Protein AF-A0A8B6XNK2-F1 (afdb_monomer_lite)

Radius of gyration: 16.63 Å; chains: 1; bounding box: 38×30×45 Å

Sequence (111 aa):
MVISGICVFFFWFVTTPTETLIMACLFSGVSVAGWNALDALALEQYPTNLRSTSFGLQSGVGRVAAVLGNVVFGEMVDLHCSIPLLTVAVMLFIGGLSAIKLQKTEKTALK

Secondary structure (DSSP, 8-state):
-HHHHHHHHGGGG--SHHHHHHHHHHHHHHHHHHHHHHHHHHHHHS-HHHHHHHHHHHHHHHHHHHHHHHHHHHHHHTT-THHHHHHHHHHHHHHHHHHHHHHHHHTT---

Structure (mmCIF, N/CA/C/O backbone):
data_AF-A0A8B6XNK2-F1
#
_entry.id   AF-A0A8B6XNK2-F1
#
loop_
_atom_site.group_PDB
_atom_site.id
_atom_site.type_symbol
_atom_site.label_atom_id
_atom_site.label_alt_id
_atom_site.label_comp_id
_atom_site.label_asym_id
_atom_site.label_entity_id
_atom_site.label_seq_id
_atom_site.pdbx_PDB_ins_code
_atom_site.Cartn_x
_atom_site.Cartn_y
_atom_site.Cartn_z
_atom_site.occupancy
_atom_site.B_iso_or_equiv
_atom_site.auth_seq_id
_atom_site.auth_comp_id
_atom_site.auth_asym_id
_atom_site.auth_atom_id
_atom_site.pdbx_PDB_model_num
ATOM 1 N N . MET A 1 1 ? 1.328 7.621 1.473 1.00 70.62 1 MET A N 1
ATOM 2 C CA . MET A 1 1 ? 0.394 6.999 0.510 1.00 70.62 1 MET A CA 1
ATOM 3 C C . MET A 1 1 ? 0.172 7.858 -0.732 1.00 70.62 1 MET A C 1
ATOM 5 O O . MET A 1 1 ? 0.490 7.398 -1.817 1.00 70.62 1 MET A O 1
ATOM 9 N N . VAL A 1 2 ? -0.275 9.118 -0.625 1.00 69.94 2 VAL A N 1
ATOM 10 C CA . VAL A 1 2 ? -0.406 9.981 -1.825 1.00 69.94 2 VAL A CA 1
ATOM 11 C C . VAL A 1 2 ? 0.952 10.422 -2.386 1.00 69.94 2 VAL A C 1
ATOM 13 O O . VAL A 1 2 ? 1.173 10.320 -3.586 1.00 69.94 2 VAL A O 1
ATOM 16 N N . ILE A 1 3 ? 1.892 10.814 -1.517 1.00 71.31 3 ILE A N 1
ATOM 17 C CA . ILE A 1 3 ? 3.265 11.188 -1.914 1.00 71.31 3 ILE A CA 1
ATOM 18 C C . ILE A 1 3 ? 3.963 10.026 -2.636 1.00 71.31 3 ILE A C 1
ATOM 20 O O . ILE A 1 3 ? 4.564 10.218 -3.686 1.00 71.31 3 ILE A O 1
ATOM 24 N N . SER A 1 4 ? 3.805 8.804 -2.121 1.00 69.12 4 SER A N 1
ATOM 25 C CA . SER A 1 4 ? 4.355 7.598 -2.739 1.00 69.12 4 SER A CA 1
ATOM 26 C C . SER A 1 4 ? 3.708 7.279 -4.093 1.00 69.12 4 SER A C 1
ATOM 28 O O . SER A 1 4 ? 4.415 6.836 -4.986 1.00 69.12 4 SER A O 1
ATOM 30 N N . GLY A 1 5 ? 2.413 7.561 -4.294 1.00 66.56 5 GLY A N 1
ATOM 31 C CA . GLY A 1 5 ? 1.761 7.433 -5.606 1.00 66.56 5 GLY A CA 1
ATOM 32 C C . GLY A 1 5 ? 2.252 8.459 -6.639 1.00 66.56 5 GLY A C 1
ATOM 33 O O . GLY A 1 5 ? 2.448 8.115 -7.800 1.00 66.56 5 GLY A O 1
ATOM 34 N N . ILE A 1 6 ? 2.525 9.699 -6.217 1.00 68.75 6 ILE A N 1
ATOM 35 C CA . ILE A 1 6 ? 3.057 10.761 -7.093 1.00 68.75 6 ILE A CA 1
ATOM 36 C C . ILE A 1 6 ? 4.498 10.453 -7.528 1.00 68.75 6 ILE A C 1
ATOM 38 O O . ILE A 1 6 ? 4.838 10.651 -8.693 1.00 68.75 6 ILE A O 1
ATOM 42 N N . CYS A 1 7 ? 5.331 9.900 -6.640 1.00 63.78 7 CYS A N 1
ATOM 43 C CA . CYS A 1 7 ? 6.695 9.483 -6.985 1.00 63.78 7 CYS A CA 1
ATOM 44 C C . CYS A 1 7 ? 6.745 8.427 -8.105 1.00 63.78 7 CYS A C 1
ATOM 46 O O . CYS A 1 7 ? 7.717 8.388 -8.853 1.00 63.78 7 CYS A O 1
ATOM 48 N N . VAL A 1 8 ? 5.704 7.602 -8.272 1.00 63.94 8 VAL A N 1
ATOM 49 C CA . VAL A 1 8 ? 5.684 6.551 -9.306 1.00 63.94 8 VAL A CA 1
ATOM 50 C C . VAL A 1 8 ? 5.152 7.049 -10.659 1.00 63.94 8 VAL A C 1
ATOM 52 O O . VAL A 1 8 ? 5.423 6.438 -11.686 1.00 63.94 8 VAL A O 1
ATOM 55 N N . PHE A 1 9 ? 4.524 8.226 -10.735 1.00 63.81 9 PHE A N 1
ATOM 56 C CA . PHE A 1 9 ? 4.319 8.880 -12.038 1.00 63.81 9 PHE A CA 1
ATOM 57 C C . PHE A 1 9 ? 5.651 9.279 -12.695 1.00 63.81 9 PHE A C 1
ATOM 59 O O . PHE A 1 9 ? 5.762 9.270 -13.918 1.00 63.81 9 PHE A O 1
ATOM 66 N N . PHE A 1 10 ? 6.686 9.551 -11.892 1.00 62.53 10 PHE A N 1
ATOM 67 C CA . PHE A 1 10 ? 8.045 9.812 -12.381 1.00 62.53 10 PHE A CA 1
ATOM 68 C C . PHE A 1 10 ? 8.780 8.550 -12.865 1.00 62.53 10 PHE A C 1
ATOM 70 O O . PHE A 1 10 ? 9.703 8.656 -13.668 1.00 62.53 10 PHE A O 1
ATOM 77 N N . PHE A 1 11 ? 8.343 7.357 -12.449 1.00 64.25 11 PHE A N 1
ATOM 78 C CA . PHE A 1 11 ? 8.891 6.079 -12.925 1.00 64.25 11 PHE A CA 1
ATOM 79 C C . PHE A 1 11 ? 8.656 5.856 -14.423 1.00 64.25 11 PHE A C 1
ATOM 81 O O . PHE A 1 11 ? 9.446 5.173 -15.062 1.00 64.25 11 PHE A O 1
ATOM 88 N N . TRP A 1 12 ? 7.605 6.457 -14.994 1.00 59.59 12 TRP A N 1
ATOM 89 C CA . TRP A 1 12 ? 7.312 6.384 -16.430 1.00 59.59 12 TRP A CA 1
ATOM 90 C C . TRP A 1 12 ? 8.431 6.984 -17.295 1.00 59.59 12 TRP A C 1
ATOM 92 O O . TRP A 1 12 ? 8.626 6.572 -18.434 1.00 59.59 12 TRP A O 1
ATOM 102 N N . PHE A 1 13 ? 9.179 7.954 -16.762 1.00 61.41 13 PHE A N 1
ATOM 103 C CA . PHE A 1 13 ? 10.288 8.597 -17.472 1.00 61.41 13 PHE A CA 1
ATOM 104 C C . PHE A 1 13 ? 11.624 7.856 -17.308 1.00 61.41 13 PHE A C 1
ATOM 106 O O . PHE A 1 13 ? 12.596 8.167 -17.993 1.00 61.41 13 PHE A O 1
ATOM 113 N N . VAL A 1 14 ? 11.678 6.872 -16.408 1.00 59.28 14 VAL A N 1
ATOM 114 C CA . VAL A 1 14 ? 12.877 6.094 -16.106 1.00 59.28 14 VAL A CA 1
ATOM 115 C C . VAL A 1 14 ? 12.930 4.876 -17.025 1.00 59.28 14 VAL A C 1
ATOM 117 O O . VAL A 1 14 ? 12.126 3.956 -16.922 1.00 59.28 14 VAL A O 1
ATOM 120 N N . THR A 1 15 ? 13.900 4.879 -17.938 1.00 63.22 15 THR A N 1
ATOM 121 C CA . THR A 1 15 ? 14.119 3.782 -18.901 1.00 63.22 15 THR A CA 1
ATOM 122 C C . THR A 1 15 ? 15.207 2.809 -18.419 1.00 63.22 15 THR A C 1
ATOM 124 O O . THR A 1 15 ? 15.358 1.712 -18.954 1.00 63.22 15 THR A O 1
ATOM 127 N N . THR A 1 16 ? 15.959 3.186 -17.379 1.00 76.50 16 THR A N 1
ATOM 128 C CA . THR A 1 16 ? 17.164 2.482 -16.925 1.00 76.50 16 THR A CA 1
ATOM 129 C C . THR A 1 16 ? 16.880 1.608 -15.692 1.00 76.50 16 THR A C 1
ATOM 131 O O . THR A 1 16 ? 16.320 2.102 -14.711 1.00 76.50 16 THR A O 1
ATOM 134 N N . PRO A 1 17 ? 17.311 0.329 -15.661 1.00 71.19 17 PRO A N 1
ATOM 135 C CA . PRO A 1 17 ? 16.986 -0.600 -14.569 1.00 71.19 17 PRO A CA 1
ATOM 136 C C . PRO A 1 17 ? 17.538 -0.170 -13.201 1.00 71.19 17 PRO A C 1
ATOM 138 O O . PRO A 1 17 ? 16.912 -0.411 -12.172 1.00 71.19 17 PRO A O 1
ATOM 141 N N . THR A 1 18 ? 18.690 0.499 -13.162 1.00 78.81 18 THR A N 1
ATOM 142 C CA . THR A 1 18 ? 19.280 1.038 -11.926 1.00 78.81 18 THR A CA 1
ATOM 143 C C . THR A 1 18 ? 18.445 2.162 -11.323 1.00 78.81 18 THR A C 1
ATOM 145 O O . THR A 1 18 ? 18.265 2.213 -10.108 1.00 78.81 18 THR A O 1
ATOM 148 N N . GLU A 1 19 ? 17.887 3.038 -12.152 1.00 75.62 19 GLU A N 1
ATOM 149 C CA . GLU A 1 19 ? 17.021 4.128 -11.701 1.00 75.62 19 GLU A CA 1
ATOM 150 C C . GLU A 1 19 ? 15.668 3.597 -11.200 1.00 75.62 19 GLU A C 1
ATOM 152 O O . GLU A 1 19 ? 15.177 4.047 -10.164 1.00 75.62 19 GLU A O 1
ATOM 157 N N . THR A 1 20 ? 15.112 2.574 -11.863 1.00 75.38 20 THR A N 1
ATOM 158 C CA . THR A 1 20 ? 13.924 1.830 -11.408 1.00 75.38 20 THR A CA 1
ATOM 159 C C . THR A 1 20 ? 14.147 1.260 -10.005 1.00 75.38 20 THR A C 1
ATOM 161 O O . THR A 1 20 ? 13.293 1.403 -9.133 1.00 75.38 20 THR A O 1
ATOM 164 N N . LEU A 1 21 ? 15.311 0.659 -9.740 1.00 79.06 21 LEU A N 1
ATOM 165 C CA . LEU A 1 21 ? 15.630 0.099 -8.423 1.00 79.06 21 LEU A CA 1
ATOM 166 C C . LEU A 1 21 ? 15.745 1.176 -7.335 1.00 79.06 21 LEU A C 1
ATOM 168 O O . LEU A 1 21 ? 15.189 1.012 -6.249 1.00 79.06 21 LEU A O 1
ATOM 172 N N . ILE A 1 22 ? 16.421 2.292 -7.620 1.00 82.69 22 ILE A N 1
ATOM 173 C CA . ILE A 1 22 ? 16.574 3.399 -6.661 1.00 82.69 22 ILE A CA 1
ATOM 174 C C . ILE A 1 22 ? 15.204 3.973 -6.286 1.00 82.69 22 ILE A C 1
ATOM 176 O O . ILE A 1 22 ? 14.897 4.147 -5.104 1.00 82.69 22 ILE A O 1
ATOM 180 N N . MET A 1 23 ? 14.354 4.221 -7.281 1.00 76.25 23 MET A N 1
ATOM 181 C CA . MET A 1 23 ? 13.017 4.756 -7.051 1.00 76.25 23 MET A CA 1
ATOM 182 C C . MET A 1 23 ? 12.113 3.747 -6.327 1.00 76.25 23 MET A C 1
ATOM 184 O O . MET A 1 23 ? 11.324 4.151 -5.473 1.00 76.25 23 MET A O 1
ATOM 188 N N . ALA A 1 24 ? 12.260 2.440 -6.583 1.00 78.75 24 ALA A N 1
ATOM 189 C CA . ALA A 1 24 ? 11.541 1.390 -5.856 1.00 78.75 24 ALA A CA 1
ATOM 190 C C . ALA A 1 24 ? 11.927 1.361 -4.369 1.00 78.75 24 ALA A C 1
ATOM 192 O O . ALA A 1 24 ? 11.056 1.248 -3.504 1.00 78.75 24 ALA A O 1
ATOM 193 N N . CYS A 1 25 ? 13.215 1.526 -4.055 1.00 84.00 25 CYS A N 1
ATOM 194 C CA . CYS A 1 25 ? 13.702 1.615 -2.678 1.00 84.00 25 CYS A CA 1
ATOM 195 C C . CYS A 1 25 ? 13.125 2.831 -1.943 1.00 84.00 25 CYS A C 1
ATOM 197 O O . CYS A 1 25 ? 12.619 2.692 -0.827 1.00 84.00 25 CYS A O 1
ATOM 199 N N . LEU A 1 26 ? 13.143 4.010 -2.573 1.00 83.12 26 LEU A N 1
ATOM 200 C CA . LEU A 1 26 ? 12.544 5.225 -2.007 1.00 83.12 26 LEU A CA 1
ATOM 201 C C . LEU A 1 26 ? 11.039 5.050 -1.773 1.00 83.12 26 LEU A C 1
ATOM 203 O O . LEU A 1 26 ? 10.525 5.361 -0.698 1.00 83.12 26 LEU A O 1
ATOM 207 N N . PHE A 1 27 ? 10.341 4.498 -2.762 1.00 80.81 27 PHE A N 1
ATOM 208 C CA . PHE A 1 27 ? 8.919 4.199 -2.687 1.00 80.81 27 PHE A CA 1
ATOM 209 C C . PHE A 1 27 ? 8.588 3.224 -1.537 1.00 80.81 27 PHE A C 1
ATOM 211 O O . PHE A 1 27 ? 7.639 3.461 -0.781 1.00 80.81 27 PHE A O 1
ATOM 218 N N . SER A 1 28 ? 9.386 2.167 -1.363 1.00 83.38 28 SER A N 1
ATOM 219 C CA . SER A 1 28 ? 9.238 1.204 -0.267 1.00 83.38 28 SER A CA 1
ATOM 220 C C . SER A 1 28 ? 9.424 1.877 1.096 1.00 83.38 28 SER A C 1
ATOM 222 O O . SER A 1 28 ? 8.570 1.734 1.970 1.00 83.38 28 SER A O 1
ATOM 224 N N . GLY A 1 29 ? 10.457 2.714 1.254 1.00 84.62 29 GLY A N 1
ATOM 225 C CA . GLY A 1 29 ? 10.705 3.455 2.496 1.00 84.62 29 GLY A CA 1
ATOM 226 C C . GLY A 1 29 ? 9.539 4.364 2.901 1.00 84.62 29 GLY A C 1
ATOM 227 O O . GLY A 1 29 ? 9.078 4.320 4.043 1.00 84.62 29 GLY A O 1
ATOM 228 N N . VAL A 1 30 ? 8.993 5.137 1.956 1.00 84.25 30 VAL A N 1
ATOM 229 C CA . VAL A 1 30 ? 7.825 6.004 2.208 1.00 84.25 30 VAL A CA 1
ATOM 230 C C . VAL A 1 30 ? 6.572 5.182 2.525 1.00 84.25 30 VAL A C 1
ATOM 232 O O . VAL A 1 30 ? 5.760 5.577 3.367 1.00 84.25 30 VAL A O 1
ATOM 235 N N . SER A 1 31 ? 6.400 4.037 1.867 1.00 83.12 31 SER A N 1
ATOM 236 C CA . SER A 1 31 ? 5.256 3.151 2.095 1.00 83.12 31 SER A CA 1
ATOM 237 C C . SER A 1 31 ? 5.303 2.518 3.484 1.00 83.12 31 SER A C 1
ATOM 239 O O . SER A 1 31 ? 4.303 2.555 4.198 1.00 83.12 31 SER A O 1
ATOM 241 N N . VAL A 1 32 ? 6.469 2.031 3.916 1.00 86.75 32 VAL A N 1
ATOM 242 C CA . VAL A 1 32 ? 6.673 1.492 5.268 1.00 86.75 32 VAL A CA 1
ATOM 243 C C . VAL A 1 32 ? 6.430 2.570 6.322 1.00 86.75 32 VAL A C 1
ATOM 245 O O . VAL A 1 32 ? 5.711 2.322 7.288 1.00 86.75 32 VAL A O 1
ATOM 248 N N . ALA A 1 33 ? 6.952 3.784 6.132 1.00 87.19 33 ALA A N 1
ATOM 249 C CA . ALA A 1 33 ? 6.708 4.891 7.058 1.00 87.19 33 ALA A CA 1
ATOM 250 C C . ALA A 1 33 ? 5.206 5.201 7.202 1.00 87.19 33 ALA A C 1
ATOM 252 O O . ALA A 1 33 ? 4.709 5.384 8.312 1.00 87.19 33 ALA A O 1
ATOM 253 N N . GLY A 1 34 ? 4.462 5.200 6.091 1.00 84.81 34 GLY A N 1
ATOM 254 C CA . GLY A 1 34 ? 3.015 5.394 6.126 1.00 84.81 34 GLY A CA 1
ATOM 255 C C . GLY A 1 34 ? 2.259 4.238 6.786 1.00 84.81 34 GLY A C 1
ATOM 256 O O . GLY A 1 34 ? 1.289 4.492 7.490 1.00 84.81 34 GLY A O 1
ATOM 257 N N . TRP A 1 35 ? 2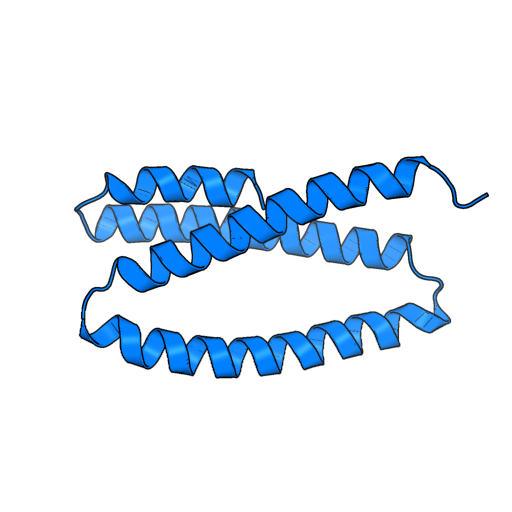.704 2.992 6.604 1.00 84.19 35 TRP A N 1
ATOM 258 C CA . TRP A 1 35 ? 2.097 1.835 7.266 1.00 84.19 35 TRP A CA 1
ATOM 259 C C . TRP A 1 35 ? 2.264 1.898 8.789 1.00 84.19 35 TRP A C 1
ATOM 261 O O . TRP A 1 35 ? 1.292 1.743 9.519 1.00 84.19 35 TRP A O 1
ATOM 271 N N . ASN A 1 36 ? 3.462 2.243 9.270 1.00 88.62 36 ASN A N 1
ATOM 272 C CA . ASN A 1 36 ? 3.715 2.426 10.704 1.00 88.62 36 ASN A CA 1
ATOM 273 C C . 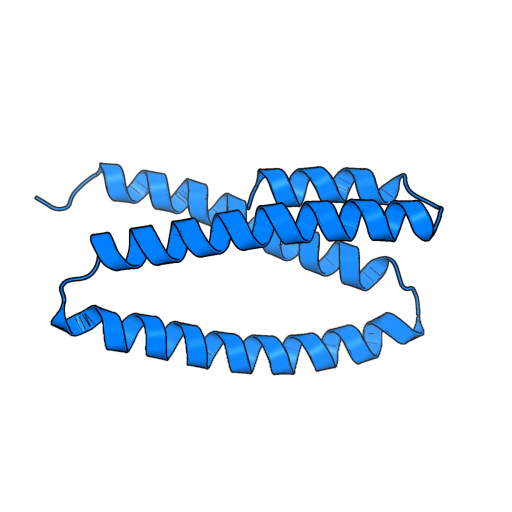ASN A 1 36 ? 2.840 3.534 11.313 1.00 88.62 36 ASN A C 1
ATOM 275 O O . ASN A 1 36 ? 2.333 3.384 12.423 1.00 88.62 36 ASN A O 1
ATOM 279 N N . ALA A 1 37 ? 2.632 4.636 10.584 1.00 86.38 37 ALA A N 1
ATOM 280 C CA . ALA A 1 37 ? 1.745 5.707 11.030 1.00 86.38 37 ALA A CA 1
ATOM 281 C C . ALA A 1 37 ? 0.274 5.254 11.118 1.00 86.38 37 ALA A C 1
ATOM 283 O O . ALA A 1 37 ? -0.427 5.638 12.051 1.00 86.38 37 ALA A O 1
ATOM 284 N N . LEU A 1 38 ? -0.190 4.426 10.173 1.00 83.50 38 LEU A N 1
ATOM 285 C CA . LEU A 1 38 ? -1.543 3.859 10.198 1.00 83.50 38 LEU A CA 1
ATOM 286 C C . LEU A 1 38 ? -1.735 2.882 11.360 1.00 83.50 38 LEU A C 1
ATOM 288 O O . LEU A 1 38 ? -2.773 2.936 12.015 1.00 83.50 38 LEU A O 1
ATOM 292 N N . ASP A 1 39 ? -0.746 2.033 11.643 1.00 85.69 39 ASP A N 1
ATOM 293 C CA . ASP A 1 39 ? -0.804 1.115 12.782 1.00 85.69 39 ASP A CA 1
ATOM 294 C C . ASP A 1 39 ? -0.845 1.888 14.110 1.00 85.69 39 ASP A C 1
ATOM 296 O O . ASP A 1 39 ? -1.661 1.571 14.974 1.00 85.69 39 ASP A O 1
ATOM 300 N N . ALA A 1 40 ? -0.042 2.949 14.261 1.00 85.81 40 ALA A N 1
ATOM 301 C CA . ALA A 1 40 ? -0.089 3.819 15.438 1.00 85.81 40 ALA A CA 1
ATOM 302 C C . ALA A 1 40 ? -1.466 4.488 15.613 1.00 85.81 40 ALA A C 1
ATOM 304 O O . ALA A 1 40 ? -2.036 4.439 16.701 1.00 85.81 40 ALA A O 1
ATOM 305 N N . LEU A 1 41 ? -2.044 5.024 14.533 1.00 82.81 41 LEU A N 1
ATOM 306 C CA . LEU A 1 41 ? -3.369 5.647 14.569 1.00 82.81 41 LEU A CA 1
ATOM 307 C C . LEU A 1 41 ? -4.479 4.631 14.881 1.00 82.81 41 LEU A C 1
ATOM 309 O O . LEU A 1 41 ? -5.366 4.898 15.687 1.00 82.81 41 LEU A O 1
ATOM 313 N N . ALA A 1 42 ? -4.422 3.435 14.289 1.00 80.69 42 ALA A N 1
ATOM 314 C CA . ALA A 1 42 ? -5.372 2.365 14.579 1.00 80.69 42 ALA A CA 1
ATOM 315 C C . ALA A 1 42 ? -5.322 1.976 16.062 1.00 8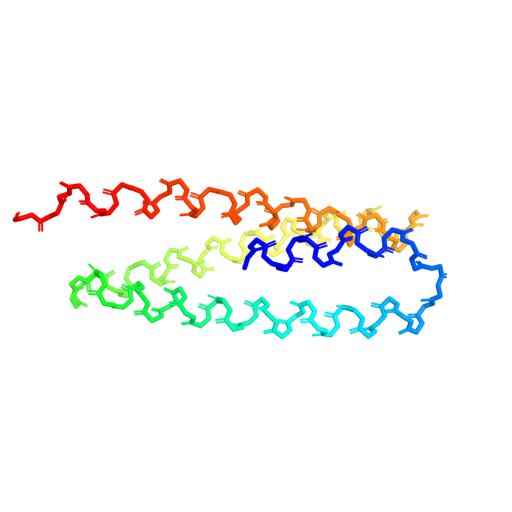0.69 42 ALA A C 1
ATOM 317 O O . ALA A 1 42 ? -6.353 1.761 16.699 1.00 80.69 42 ALA A O 1
ATOM 318 N N . LEU A 1 43 ? -4.124 1.929 16.644 1.00 81.50 43 LEU A N 1
ATOM 319 C CA . LEU A 1 43 ? -3.959 1.696 18.068 1.00 81.50 43 LEU A CA 1
ATOM 320 C C . LEU A 1 43 ? -4.657 2.803 18.885 1.00 81.50 43 LEU A C 1
ATOM 322 O O . LEU A 1 43 ? -5.376 2.481 19.831 1.00 81.50 43 LEU A O 1
ATOM 326 N N . GLU A 1 44 ? -4.485 4.076 18.549 1.00 82.00 44 GLU A N 1
ATOM 327 C CA . GLU A 1 44 ? -5.099 5.197 19.280 1.00 82.00 44 GLU A CA 1
ATOM 328 C C . GLU A 1 44 ? -6.630 5.254 19.149 1.00 82.00 44 GLU A C 1
ATOM 330 O O . GLU A 1 44 ? -7.313 5.625 20.102 1.00 82.00 44 GLU A O 1
ATOM 335 N N . GLN A 1 45 ? -7.178 4.837 18.006 1.00 75.44 45 GLN A N 1
ATOM 336 C CA . GLN A 1 45 ? -8.605 4.963 17.700 1.00 75.44 45 GLN A CA 1
ATOM 337 C C . GLN A 1 45 ? -9.474 3.815 18.228 1.00 75.44 45 GLN A C 1
ATOM 339 O O . GLN A 1 45 ? -10.661 4.009 18.495 1.00 75.44 45 GLN A O 1
ATOM 344 N N . TYR A 1 46 ? -8.916 2.608 18.368 1.00 73.56 46 TYR A N 1
ATOM 345 C CA . TYR A 1 46 ? -9.672 1.441 18.826 1.00 73.56 46 TYR A CA 1
ATOM 346 C C . TYR A 1 46 ? -9.514 1.208 20.340 1.00 73.56 46 TYR A C 1
ATOM 348 O O . TYR A 1 46 ? -8.385 1.150 20.838 1.00 73.56 46 TYR A O 1
ATOM 356 N N . PRO A 1 47 ? -10.614 0.972 21.090 1.00 71.31 47 PRO A N 1
ATOM 357 C CA . PRO A 1 47 ? -10.532 0.579 22.494 1.00 71.31 47 PRO A CA 1
ATOM 358 C C . PRO A 1 47 ? -9.790 -0.759 22.641 1.00 71.31 47 PRO A C 1
ATOM 360 O O . PRO A 1 47 ? -9.844 -1.618 21.758 1.00 71.31 47 PRO A O 1
ATOM 363 N N . THR A 1 48 ? -9.117 -0.964 23.776 1.00 76.06 48 THR A N 1
ATOM 364 C CA . THR A 1 48 ? -8.156 -2.061 24.015 1.00 76.06 48 THR A CA 1
ATOM 365 C C . THR A 1 48 ? -8.698 -3.455 23.682 1.00 76.06 48 THR A C 1
ATOM 367 O O . THR A 1 48 ? -7.957 -4.303 23.192 1.00 76.06 48 THR A O 1
ATOM 370 N N . ASN A 1 49 ? -10.001 -3.675 23.879 1.00 72.19 49 ASN A N 1
ATOM 371 C CA . ASN A 1 49 ? -10.672 -4.950 23.612 1.00 72.19 49 ASN A CA 1
ATOM 372 C C . ASN A 1 49 ? -10.872 -5.260 22.116 1.00 72.19 49 ASN A C 1
ATOM 374 O O . ASN A 1 49 ? -11.088 -6.415 21.764 1.00 72.19 49 ASN A O 1
ATOM 378 N N . LEU A 1 50 ? -10.806 -4.260 21.229 1.00 74.56 50 LEU A N 1
ATOM 379 C CA . LEU A 1 50 ? -11.068 -4.416 19.791 1.00 74.56 50 LEU A CA 1
ATOM 380 C C . LEU A 1 50 ? -9.803 -4.351 18.923 1.00 74.56 50 LEU A C 1
ATOM 382 O O . LEU A 1 50 ? -9.852 -4.774 17.767 1.00 74.56 50 LEU A O 1
ATOM 386 N N . ARG A 1 51 ? -8.661 -3.905 19.472 1.00 79.25 51 ARG A N 1
ATOM 387 C CA . ARG A 1 51 ? -7.373 -3.855 18.751 1.00 79.25 51 ARG A CA 1
ATOM 388 C C . ARG A 1 51 ? -6.992 -5.212 18.153 1.00 79.25 51 ARG A C 1
ATOM 390 O O . ARG A 1 51 ? -6.676 -5.300 16.975 1.00 79.25 51 ARG A O 1
ATOM 397 N N . SER A 1 52 ? -7.042 -6.293 18.930 1.00 81.56 52 SER A N 1
ATOM 398 C CA . SER A 1 52 ? -6.627 -7.619 18.440 1.00 81.56 52 SER A CA 1
ATOM 399 C C . SER A 1 52 ? -7.474 -8.110 17.261 1.00 81.56 52 SER A C 1
ATOM 401 O O . SER A 1 52 ? -6.951 -8.739 16.343 1.00 81.56 52 SER A O 1
ATOM 403 N N . THR A 1 53 ? -8.767 -7.778 17.252 1.00 86.38 53 THR A N 1
ATOM 404 C CA . THR A 1 53 ? -9.687 -8.163 16.175 1.00 86.38 53 THR A CA 1
ATOM 405 C C . THR A 1 53 ? -9.423 -7.354 14.905 1.00 86.38 53 THR A C 1
ATOM 407 O O . THR A 1 53 ? -9.393 -7.936 13.822 1.00 86.38 53 THR A O 1
ATOM 410 N N . SER A 1 54 ? -9.165 -6.044 15.010 1.00 81.81 54 SER A N 1
ATOM 411 C CA . SER A 1 54 ? -8.855 -5.209 13.840 1.00 81.81 54 SER A CA 1
ATOM 412 C C . SER A 1 54 ? -7.531 -5.608 13.182 1.00 81.81 54 SER A C 1
ATOM 414 O O . SER A 1 54 ? -7.503 -5.824 11.970 1.00 81.81 54 SER A O 1
ATOM 416 N N . PHE A 1 55 ? -6.467 -5.826 13.962 1.00 85.19 55 PHE A N 1
ATOM 417 C CA . PHE A 1 55 ? -5.191 -6.336 13.441 1.00 85.19 55 PHE A CA 1
ATOM 418 C C . PHE A 1 55 ? -5.306 -7.764 12.886 1.00 85.19 55 PHE A C 1
ATOM 420 O O . PHE A 1 55 ? -4.670 -8.091 11.883 1.00 85.19 55 PHE A O 1
ATOM 427 N N . GLY A 1 56 ? -6.147 -8.611 13.489 1.00 88.50 56 GLY A N 1
ATOM 428 C CA . GLY A 1 56 ? -6.437 -9.953 12.981 1.00 88.50 56 GLY A CA 1
ATOM 429 C C . GLY A 1 56 ? -7.110 -9.927 11.606 1.00 88.50 56 GLY A C 1
ATOM 430 O O . GLY A 1 56 ? -6.665 -10.618 10.688 1.00 88.50 56 GLY A O 1
ATOM 431 N N . LEU A 1 57 ? -8.129 -9.079 11.432 1.00 89.25 57 LEU A N 1
ATOM 432 C CA . LEU A 1 57 ? -8.792 -8.873 10.141 1.00 89.25 57 LEU A CA 1
ATOM 433 C C . LEU A 1 57 ? -7.845 -8.251 9.105 1.00 89.25 57 LEU A C 1
ATOM 435 O O . LEU A 1 57 ? -7.782 -8.747 7.981 1.00 89.25 57 LEU A O 1
ATOM 439 N N . GLN A 1 58 ? -7.054 -7.240 9.485 1.00 88.44 58 GLN A N 1
ATOM 440 C CA . GLN A 1 58 ? -6.012 -6.644 8.637 1.00 88.44 58 GLN A CA 1
ATOM 441 C C . GLN A 1 58 ? -5.038 -7.717 8.127 1.00 88.44 58 GLN A C 1
ATOM 443 O O . GLN A 1 58 ? -4.744 -7.776 6.934 1.00 88.44 58 GLN A O 1
ATOM 448 N N . SER A 1 59 ? -4.562 -8.597 9.014 1.00 89.94 59 SER A N 1
ATOM 449 C CA . SER A 1 59 ? -3.633 -9.674 8.659 1.00 89.94 59 SER A CA 1
ATOM 450 C C . SER A 1 59 ? -4.279 -10.714 7.740 1.00 89.94 59 SER A C 1
ATOM 452 O O . SER A 1 59 ? -3.665 -11.134 6.758 1.00 89.94 59 SER A O 1
ATOM 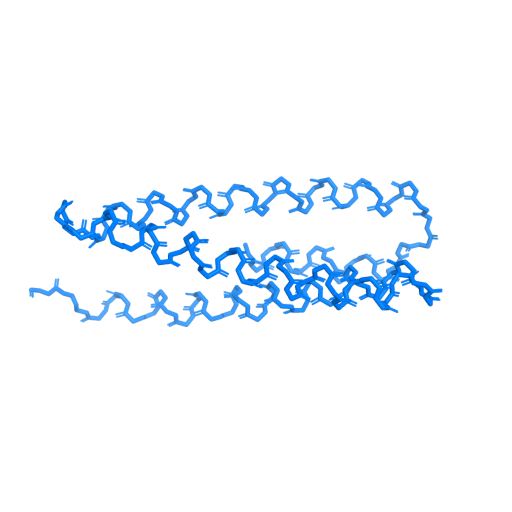454 N N . GLY A 1 60 ? -5.532 -11.097 8.012 1.00 93.00 60 GLY A N 1
ATOM 455 C CA . GLY A 1 60 ? -6.296 -12.015 7.166 1.00 93.00 60 GLY A CA 1
ATOM 456 C C . GLY A 1 60 ? -6.472 -11.476 5.745 1.00 93.00 60 GLY A C 1
ATOM 457 O O . GLY A 1 60 ? -6.125 -12.155 4.777 1.00 93.00 60 GLY A O 1
ATOM 458 N N . VAL A 1 61 ? -6.921 -10.225 5.619 1.00 91.94 61 VAL A N 1
ATOM 459 C CA . VAL A 1 61 ? -7.063 -9.539 4.326 1.00 91.94 61 VAL A CA 1
ATOM 460 C C . VAL A 1 61 ? -5.707 -9.390 3.635 1.00 91.94 61 VAL A C 1
ATOM 462 O O . VAL A 1 61 ? -5.606 -9.655 2.440 1.00 91.94 61 VAL A O 1
ATOM 465 N N . GLY A 1 62 ? -4.650 -9.049 4.377 1.00 89.44 62 GLY A N 1
ATOM 466 C CA . GLY A 1 62 ? -3.292 -8.923 3.845 1.00 89.44 62 GLY A CA 1
ATOM 467 C C . GLY A 1 62 ? -2.777 -10.211 3.201 1.00 89.44 62 GLY A C 1
ATOM 468 O O . GLY A 1 62 ? -2.166 -10.164 2.136 1.00 89.44 62 GLY A O 1
ATOM 469 N N . ARG A 1 63 ? -3.081 -11.378 3.782 1.00 93.50 63 ARG A N 1
ATOM 470 C CA . ARG A 1 63 ? -2.713 -12.679 3.196 1.00 93.50 63 ARG A CA 1
ATOM 471 C C . ARG A 1 63 ? -3.483 -12.976 1.912 1.00 93.50 63 ARG A C 1
ATOM 473 O O . ARG A 1 63 ? -2.877 -13.416 0.941 1.00 93.50 63 ARG A O 1
ATOM 480 N N . VAL A 1 64 ? -4.788 -12.707 1.880 1.00 94.31 64 VAL A N 1
ATOM 481 C CA . VAL A 1 64 ? -5.606 -12.893 0.667 1.00 94.31 64 VAL A CA 1
ATOM 482 C C . VAL A 1 64 ? -5.134 -11.959 -0.450 1.00 94.31 64 VAL A C 1
ATOM 484 O O . VAL A 1 64 ? -4.946 -12.396 -1.585 1.00 94.31 64 VAL A O 1
ATOM 487 N N . ALA A 1 65 ? -4.866 -10.694 -0.117 1.00 88.12 65 ALA A N 1
ATOM 488 C CA . ALA A 1 65 ? -4.313 -9.716 -1.045 1.00 88.12 65 ALA A CA 1
ATOM 489 C C . ALA A 1 65 ? -2.931 -10.137 -1.568 1.00 88.12 65 ALA A C 1
ATOM 491 O O . ALA A 1 65 ? -2.663 -9.975 -2.754 1.00 88.12 65 ALA A O 1
ATOM 492 N N . ALA A 1 66 ? -2.078 -10.730 -0.727 1.00 88.81 66 ALA A N 1
ATOM 493 C CA . ALA A 1 66 ? -0.774 -11.238 -1.146 1.00 88.81 66 ALA A CA 1
ATOM 494 C C . ALA A 1 66 ? -0.887 -12.412 -2.132 1.00 88.81 66 ALA A C 1
ATOM 496 O O . ALA A 1 66 ? -0.138 -12.455 -3.106 1.00 88.81 66 ALA A O 1
ATOM 497 N N . VAL A 1 67 ? -1.820 -13.347 -1.920 1.00 93.44 67 VAL A N 1
ATOM 498 C CA . VAL A 1 67 ? -2.049 -14.462 -2.857 1.00 93.44 67 VAL A CA 1
ATOM 499 C C . VAL A 1 67 ? -2.537 -13.935 -4.205 1.00 93.44 67 VAL A C 1
ATOM 501 O O . VAL A 1 67 ? -1.941 -14.250 -5.232 1.00 93.44 67 VAL A O 1
ATOM 504 N N . LEU A 1 68 ? -3.566 -13.081 -4.204 1.00 89.75 68 LEU A N 1
ATOM 505 C CA . LEU A 1 68 ? -4.091 -12.467 -5.428 1.00 89.75 68 LEU A CA 1
ATOM 506 C C . LEU A 1 68 ? -3.030 -11.628 -6.147 1.00 89.75 68 LEU A 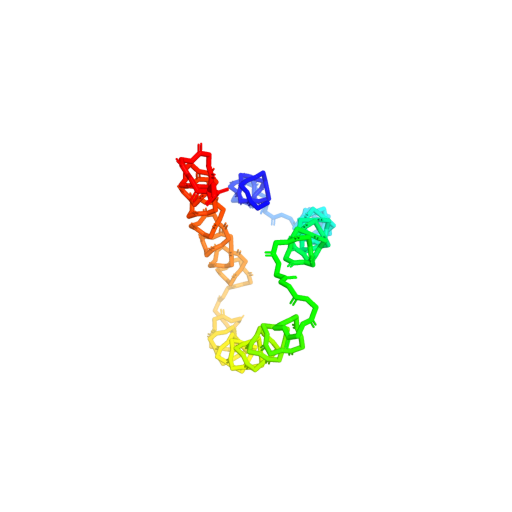C 1
ATOM 508 O O . LEU A 1 68 ? -2.891 -11.728 -7.362 1.00 89.75 68 LEU A O 1
ATOM 512 N N . GLY A 1 69 ? -2.254 -10.844 -5.397 1.00 86.94 69 GLY A N 1
ATOM 513 C CA . GLY A 1 69 ? -1.151 -10.052 -5.926 1.00 86.94 69 GLY A CA 1
ATOM 514 C C . GLY A 1 69 ? -0.112 -10.925 -6.621 1.00 86.94 69 GLY A C 1
ATOM 515 O O . GLY A 1 69 ? 0.208 -10.669 -7.771 1.00 86.94 69 GLY A O 1
ATOM 516 N N . ASN A 1 70 ? 0.363 -11.998 -5.986 1.00 88.12 70 ASN A N 1
ATOM 517 C CA . ASN A 1 70 ? 1.348 -12.885 -6.613 1.00 88.12 70 ASN A CA 1
ATOM 518 C C . ASN A 1 70 ? 0.829 -13.538 -7.900 1.00 88.12 70 ASN A C 1
ATOM 520 O O . ASN A 1 70 ? 1.583 -13.626 -8.861 1.00 88.12 70 ASN A O 1
ATOM 524 N N . VAL A 1 71 ? -0.444 -13.946 -7.949 1.00 88.31 71 VAL A N 1
ATOM 525 C CA . VAL A 1 71 ? -1.043 -14.503 -9.174 1.00 88.31 71 VAL A CA 1
ATOM 526 C C . VAL A 1 71 ? -1.080 -13.451 -10.284 1.00 88.31 71 VAL A C 1
ATOM 528 O O . VAL A 1 71 ? -0.583 -13.695 -11.376 1.00 88.31 71 VAL A O 1
ATOM 531 N N . VAL A 1 72 ? -1.596 -12.252 -10.000 1.00 84.75 72 VAL A N 1
ATOM 532 C CA . VAL A 1 72 ? -1.691 -11.172 -10.998 1.00 84.75 72 VAL A CA 1
ATOM 533 C C . VAL A 1 72 ? -0.307 -10.724 -11.476 1.00 84.75 72 VAL A C 1
ATOM 535 O O . VAL A 1 72 ? -0.101 -10.521 -12.668 1.00 84.75 72 VAL A O 1
ATOM 538 N N . PHE A 1 73 ? 0.660 -10.590 -10.570 1.00 81.44 73 PHE A N 1
ATOM 539 C CA . PHE A 1 73 ? 2.031 -10.236 -10.932 1.00 81.44 73 PHE A CA 1
ATOM 540 C C . PHE A 1 73 ? 2.745 -11.345 -11.699 1.00 81.44 73 PHE A C 1
ATOM 542 O O . PHE A 1 73 ? 3.528 -11.025 -12.588 1.00 81.44 73 PHE A O 1
ATOM 549 N N . GLY A 1 74 ? 2.482 -12.612 -11.375 1.00 82.12 74 GLY A N 1
ATOM 550 C CA . GLY A 1 74 ? 3.041 -13.762 -12.084 1.00 82.12 74 GLY A CA 1
ATOM 551 C C . GLY A 1 74 ? 2.643 -13.781 -13.558 1.00 82.12 74 GLY A C 1
ATOM 552 O O . GLY A 1 74 ? 3.484 -14.032 -14.410 1.00 82.12 74 GLY A O 1
ATOM 553 N N . GLU A 1 75 ? 1.405 -13.405 -13.872 1.00 79.50 75 GLU A N 1
ATOM 554 C CA . GLU A 1 75 ? 0.945 -13.283 -15.262 1.00 79.50 75 GLU A CA 1
ATOM 555 C C . GLU A 1 75 ? 1.507 -12.029 -15.964 1.00 79.50 75 GLU A C 1
ATOM 557 O O . GLU A 1 75 ? 1.726 -12.023 -17.173 1.00 79.50 75 GLU A O 1
ATOM 562 N N . MET A 1 76 ? 1.747 -10.937 -15.225 1.00 69.62 76 MET A N 1
ATOM 563 C CA . MET A 1 76 ? 2.196 -9.661 -15.808 1.00 69.62 76 MET A CA 1
ATOM 564 C C . MET A 1 76 ? 3.720 -9.526 -15.947 1.00 69.62 76 MET A C 1
ATOM 566 O O . MET A 1 76 ? 4.185 -8.743 -16.781 1.00 69.62 76 MET A O 1
ATOM 570 N N . VAL A 1 77 ? 4.508 -10.257 -15.150 1.00 68.06 77 VAL A N 1
ATOM 571 C CA . VAL A 1 77 ? 5.980 -10.187 -15.178 1.00 68.06 77 VAL A CA 1
ATOM 572 C C . VAL A 1 77 ? 6.568 -10.772 -16.464 1.00 68.06 77 VAL A C 1
ATOM 574 O O . VAL A 1 77 ? 7.617 -10.309 -16.907 1.00 68.06 77 VAL A O 1
ATOM 577 N N . ASP A 1 78 ? 5.867 -11.716 -17.096 1.00 63.28 78 ASP A N 1
ATOM 578 C CA . ASP A 1 78 ? 6.303 -12.389 -18.327 1.00 63.28 78 ASP A CA 1
ATOM 579 C C . ASP A 1 78 ? 6.277 -11.458 -19.558 1.00 63.28 78 ASP A C 1
ATOM 581 O O . ASP A 1 78 ? 7.008 -11.662 -20.524 1.00 63.28 78 ASP A O 1
ATOM 585 N N . LEU A 1 79 ? 5.474 -10.385 -19.517 1.00 60.69 79 LEU A N 1
ATOM 586 C CA . LEU A 1 79 ? 5.270 -9.482 -20.656 1.00 60.69 79 LEU A CA 1
ATOM 587 C C . LEU A 1 79 ? 6.091 -8.186 -20.569 1.00 60.69 79 LEU A C 1
ATOM 589 O O . LEU A 1 79 ? 6.694 -7.807 -21.567 1.00 60.69 79 LEU A O 1
ATOM 593 N N . HIS A 1 80 ? 6.127 -7.490 -19.421 1.00 61.44 80 HIS A N 1
ATOM 594 C CA . HIS A 1 80 ? 6.948 -6.281 -19.212 1.00 61.44 80 HIS A CA 1
ATOM 595 C C . HIS A 1 80 ? 7.135 -5.966 -17.715 1.00 61.44 80 HIS A C 1
ATOM 597 O O . HIS A 1 80 ? 6.166 -5.737 -16.995 1.00 61.44 80 HIS A O 1
ATOM 603 N N . CYS A 1 81 ? 8.382 -5.786 -17.266 1.00 60.62 81 CYS A N 1
ATOM 604 C CA . CYS A 1 81 ? 8.740 -5.467 -15.869 1.00 60.62 81 CYS A CA 1
ATOM 605 C C . CYS A 1 81 ? 8.133 -4.146 -15.328 1.00 60.62 81 CYS A C 1
ATOM 607 O O . CYS A 1 81 ? 7.953 -3.980 -14.124 1.00 60.62 81 CYS A O 1
ATOM 609 N N . SER A 1 82 ? 7.767 -3.208 -16.208 1.00 63.03 82 SER A N 1
ATOM 610 C CA . SER A 1 82 ? 7.247 -1.889 -15.807 1.00 63.03 82 SER A CA 1
ATOM 611 C C . SER A 1 82 ? 5.741 -1.889 -15.477 1.00 63.03 82 SER A C 1
ATOM 613 O O . SER A 1 82 ? 5.268 -1.090 -14.666 1.00 63.03 82 SER A O 1
ATOM 615 N N . ILE A 1 83 ? 4.968 -2.820 -16.051 1.00 70.06 83 ILE A N 1
ATOM 616 C CA . ILE A 1 83 ? 3.499 -2.877 -15.911 1.00 70.06 83 ILE A CA 1
ATOM 617 C C . ILE A 1 83 ? 3.042 -3.220 -14.476 1.00 70.06 83 ILE A C 1
ATOM 619 O O . ILE A 1 83 ? 2.142 -2.544 -13.959 1.00 70.06 83 ILE A O 1
ATOM 623 N N . PRO A 1 84 ? 3.638 -4.207 -13.778 1.00 71.62 84 PRO A N 1
ATOM 624 C CA . PRO A 1 84 ? 3.242 -4.526 -12.408 1.00 71.62 84 PRO A CA 1
ATOM 625 C C . PRO A 1 84 ? 3.513 -3.362 -11.448 1.00 71.62 84 PRO A C 1
ATOM 627 O O . PRO A 1 84 ? 2.695 -3.049 -10.583 1.00 71.62 84 PRO A O 1
ATOM 630 N N . LEU A 1 85 ? 4.628 -2.661 -11.655 1.00 72.69 85 LEU A N 1
ATOM 631 C CA . LEU A 1 85 ? 5.035 -1.496 -10.870 1.00 72.69 85 LEU A CA 1
ATOM 632 C C . LEU A 1 85 ? 4.038 -0.336 -11.013 1.00 72.69 85 LEU A C 1
ATOM 634 O O . LEU A 1 85 ? 3.643 0.275 -10.016 1.00 72.69 85 LEU A O 1
ATOM 638 N N . LEU A 1 86 ? 3.555 -0.092 -12.234 1.00 72.62 86 LEU A N 1
ATOM 639 C CA . LEU A 1 86 ? 2.495 0.880 -12.503 1.00 72.62 86 LEU A CA 1
ATOM 640 C C . LEU A 1 86 ? 1.175 0.489 -11.820 1.00 72.62 86 LEU A C 1
ATOM 642 O O . LEU A 1 86 ? 0.499 1.330 -11.226 1.00 72.62 86 LEU A O 1
ATOM 646 N N . THR A 1 87 ? 0.819 -0.794 -11.865 1.00 77.25 87 THR A N 1
ATOM 647 C CA . THR A 1 87 ? -0.431 -1.308 -11.285 1.00 77.25 87 THR A CA 1
ATOM 648 C C . THR A 1 87 ? -0.479 -1.085 -9.771 1.00 77.25 87 THR A C 1
ATOM 650 O O . THR A 1 87 ? -1.480 -0.598 -9.236 1.00 77.25 87 THR A O 1
ATOM 653 N N . VAL A 1 88 ? 0.632 -1.346 -9.078 1.00 78.00 88 VAL A N 1
ATOM 654 C CA . VAL A 1 88 ? 0.781 -1.074 -7.637 1.00 78.00 88 VAL A CA 1
ATOM 655 C C . VAL A 1 88 ? 0.616 0.403 -7.330 1.00 78.00 88 VAL A C 1
ATOM 657 O O . VAL A 1 88 ? -0.097 0.771 -6.396 1.00 78.00 88 VAL A O 1
ATOM 660 N N . ALA A 1 89 ? 1.246 1.261 -8.128 1.00 74.00 89 ALA A N 1
ATOM 661 C CA . ALA A 1 89 ? 1.187 2.699 -7.931 1.00 74.00 89 ALA A CA 1
ATOM 662 C C . ALA A 1 89 ? -0.229 3.255 -8.044 1.00 74.00 89 ALA A C 1
ATOM 664 O O . ALA A 1 89 ? -0.638 4.057 -7.205 1.00 74.00 89 ALA A O 1
ATOM 665 N N . VAL A 1 90 ? -0.993 2.798 -9.038 1.00 78.38 90 VAL A N 1
ATOM 666 C CA . VAL A 1 90 ? -2.395 3.194 -9.208 1.00 78.38 90 VAL A CA 1
ATOM 667 C C . VAL A 1 90 ? -3.220 2.751 -8.001 1.00 78.38 90 VAL A C 1
ATOM 669 O O . VAL A 1 90 ? -3.952 3.565 -7.436 1.00 78.38 90 VAL A O 1
ATOM 672 N N . MET A 1 91 ? -3.054 1.508 -7.539 1.00 81.25 91 MET A N 1
ATOM 673 C CA . MET A 1 91 ? -3.746 1.020 -6.340 1.00 81.25 91 MET A CA 1
ATOM 674 C C . MET A 1 91 ? -3.420 1.856 -5.096 1.00 81.25 91 MET A C 1
ATOM 676 O O . MET A 1 91 ? -4.319 2.213 -4.335 1.00 81.25 91 MET A O 1
ATOM 680 N N . LEU A 1 92 ? -2.156 2.230 -4.904 1.00 78.88 92 LEU A N 1
ATOM 681 C CA . LEU A 1 92 ? -1.727 3.053 -3.770 1.00 78.88 92 LEU A CA 1
ATOM 682 C C . LEU A 1 92 ? -2.173 4.502 -3.869 1.00 78.88 92 LEU A C 1
ATOM 684 O O . LEU A 1 92 ? -2.456 5.119 -2.843 1.00 78.88 92 LEU A O 1
ATOM 688 N N . PHE A 1 93 ? -2.239 5.054 -5.076 1.00 81.19 93 PHE A N 1
ATOM 689 C CA . PHE A 1 93 ? -2.758 6.395 -5.296 1.00 81.19 93 PHE A CA 1
ATOM 690 C C . PHE A 1 93 ? -4.249 6.453 -4.957 1.00 81.19 93 PHE A C 1
ATOM 692 O O . PHE A 1 93 ? -4.673 7.336 -4.212 1.00 81.19 93 PHE A O 1
ATOM 699 N N . ILE A 1 94 ? -5.026 5.464 -5.413 1.00 83.31 94 ILE A N 1
ATOM 700 C CA . ILE A 1 94 ? -6.448 5.320 -5.070 1.00 83.31 94 ILE A CA 1
ATOM 701 C C . ILE A 1 94 ? -6.616 5.124 -3.557 1.00 83.31 94 ILE A C 1
ATOM 703 O O . ILE A 1 94 ? -7.414 5.825 -2.930 1.00 83.31 94 ILE A O 1
ATOM 707 N N . GLY A 1 95 ? -5.816 4.243 -2.946 1.00 82.44 95 GLY A N 1
ATOM 708 C CA . GLY A 1 95 ? -5.797 4.036 -1.497 1.00 82.44 95 GLY A CA 1
ATOM 709 C C . GLY A 1 95 ? -5.471 5.322 -0.730 1.00 82.44 95 GLY A C 1
ATOM 710 O O . GLY A 1 95 ? -6.190 5.701 0.192 1.00 82.44 95 GLY A O 1
ATOM 711 N N . GLY A 1 96 ? -4.458 6.071 -1.166 1.00 80.94 96 GLY A N 1
ATOM 712 C CA . GLY A 1 96 ? -4.103 7.367 -0.592 1.00 80.94 96 GLY A CA 1
ATOM 713 C C . GLY A 1 96 ? -5.213 8.413 -0.726 1.00 80.94 96 GLY A C 1
ATOM 714 O O . GLY A 1 96 ? -5.474 9.142 0.231 1.00 80.94 96 GLY A O 1
ATOM 715 N N . LEU A 1 97 ? -5.905 8.470 -1.867 1.00 82.06 97 LEU A N 1
ATOM 716 C CA . LEU A 1 97 ? -7.049 9.368 -2.059 1.00 82.06 97 LEU A CA 1
ATOM 717 C C . LEU A 1 97 ? -8.211 9.017 -1.125 1.00 82.06 97 LEU A C 1
ATOM 719 O O . LEU A 1 97 ? -8.828 9.911 -0.539 1.00 82.06 97 LEU A O 1
ATOM 723 N N . SER A 1 98 ? -8.505 7.722 -0.973 1.00 80.88 98 SER A N 1
ATOM 724 C CA . SER A 1 98 ? -9.549 7.257 -0.057 1.00 80.88 98 SER A CA 1
ATOM 725 C C . SER A 1 98 ? -9.223 7.595 1.400 1.00 80.88 98 SER A C 1
ATOM 727 O O . SER A 1 98 ? -10.112 8.035 2.126 1.00 80.88 98 SER A O 1
ATOM 729 N N . ALA A 1 99 ? -7.948 7.530 1.804 1.00 76.25 99 ALA A N 1
ATOM 730 C CA . ALA A 1 99 ? -7.516 7.934 3.141 1.00 76.25 99 ALA A CA 1
ATOM 731 C C . ALA A 1 99 ? -7.778 9.427 3.412 1.00 76.25 99 ALA A C 1
ATOM 733 O O . ALA A 1 99 ? -8.296 9.774 4.470 1.00 76.25 99 ALA A O 1
ATOM 734 N N . ILE A 1 100 ? -7.527 10.313 2.438 1.00 76.12 100 ILE A N 1
ATOM 735 C CA . ILE A 1 100 ? -7.835 11.751 2.571 1.00 76.12 100 ILE A CA 1
ATOM 736 C C . ILE A 1 100 ? -9.344 11.983 2.730 1.00 76.12 100 ILE A C 1
ATOM 738 O O . ILE A 1 100 ? -9.773 12.828 3.519 1.00 76.12 100 ILE A O 1
ATOM 742 N N . LYS A 1 101 ? -10.169 11.238 1.982 1.00 71.06 101 LYS A N 1
ATOM 743 C CA . LYS A 1 101 ? -11.633 11.296 2.109 1.00 71.06 101 LYS A CA 1
ATOM 744 C C . LYS 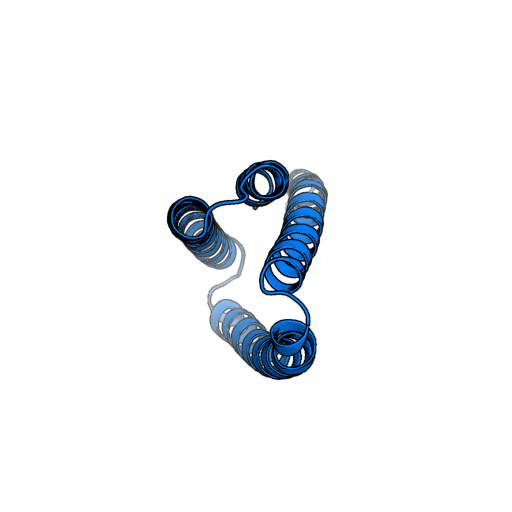A 1 101 ? -12.089 10.843 3.500 1.00 71.06 101 LYS A C 1
ATOM 746 O O . LYS A 1 101 ? -12.983 11.476 4.052 1.00 71.06 101 LYS A O 1
ATOM 751 N N . LEU A 1 102 ? -11.448 9.822 4.071 1.00 65.19 102 LEU A N 1
ATOM 752 C CA . LEU A 1 102 ? -11.772 9.274 5.391 1.00 65.19 102 LEU A CA 1
ATOM 753 C C . LEU A 1 102 ? -11.347 10.194 6.547 1.00 65.19 102 LEU A C 1
ATOM 755 O O . LEU A 1 102 ? -12.132 10.415 7.465 1.00 65.19 102 LEU A O 1
ATOM 759 N N . GLN A 1 103 ? -10.164 10.819 6.468 1.00 61.50 103 GLN A N 1
ATOM 760 C CA . GLN A 1 103 ? -9.713 11.821 7.452 1.00 61.50 103 GLN A CA 1
ATOM 761 C C . GLN A 1 103 ? -10.688 13.000 7.573 1.00 61.50 103 GLN A C 1
ATOM 763 O O . GLN A 1 103 ? -10.770 13.659 8.611 1.00 61.50 103 GLN A O 1
ATOM 768 N N . LYS A 1 104 ? -11.444 13.283 6.507 1.00 55.44 104 LYS A N 1
ATOM 769 C CA . LYS A 1 104 ? -12.474 14.322 6.511 1.00 55.44 104 LYS A CA 1
ATOM 770 C C . LYS A 1 104 ? -13.694 13.945 7.359 1.00 55.44 104 LYS A C 1
ATOM 772 O O . LYS A 1 104 ? -14.362 14.846 7.851 1.00 55.44 104 LYS A O 1
ATOM 777 N N . THR A 1 105 ? -13.956 12.653 7.546 1.00 54.06 105 THR A N 1
ATOM 778 C CA . THR A 1 105 ? -15.085 12.132 8.331 1.00 54.06 105 THR A CA 1
ATOM 779 C C . THR A 1 105 ? -14.767 12.066 9.825 1.00 54.06 105 THR A C 1
ATOM 781 O O . THR A 1 105 ? -15.642 12.328 10.646 1.00 54.06 105 THR A O 1
ATOM 784 N N . GLU A 1 106 ? -13.512 11.809 10.198 1.00 53.50 106 GLU A N 1
ATOM 785 C CA . GLU A 1 106 ? -13.086 11.756 11.605 1.00 53.50 106 GLU A CA 1
ATOM 786 C C . GLU A 1 106 ? -13.213 13.105 12.333 1.00 53.50 106 GLU A C 1
ATOM 788 O O . GLU A 1 106 ? -13.523 13.156 13.519 1.00 53.50 106 GLU A O 1
ATOM 793 N N . LYS A 1 107 ? -13.065 14.224 11.610 1.00 50.22 107 LYS A N 1
ATOM 794 C CA . LYS A 1 107 ? -13.227 15.569 12.188 1.00 50.22 107 LYS A CA 1
ATOM 795 C C . LYS A 1 107 ? -14.673 15.920 12.561 1.00 50.22 107 LYS A C 1
ATOM 797 O O . LYS A 1 107 ? -14.883 16.988 13.132 1.00 50.22 107 LYS A O 1
ATOM 802 N N . THR A 1 108 ? -15.664 15.086 12.226 1.00 49.19 108 THR A N 1
ATOM 803 C CA . THR A 1 108 ? -17.080 15.450 12.382 1.00 49.19 108 THR A CA 1
ATOM 804 C C . THR A 1 108 ? -17.774 14.889 13.621 1.00 49.19 108 THR A C 1
ATOM 806 O O . THR A 1 108 ? -18.643 15.597 14.108 1.00 49.19 108 THR A O 1
ATOM 809 N N . ALA A 1 109 ? -17.423 13.740 14.202 1.00 46.97 109 ALA A N 1
ATOM 810 C CA . ALA A 1 109 ? -17.885 13.378 15.555 1.00 46.97 109 ALA A CA 1
ATOM 811 C C . ALA A 1 109 ? -17.404 11.986 15.963 1.00 46.97 109 ALA A C 1
ATOM 813 O O . ALA A 1 109 ? -17.832 11.000 15.372 1.00 46.97 109 ALA A O 1
ATOM 814 N N . LEU A 1 110 ? -16.680 11.913 17.076 1.00 44.50 110 LEU A N 1
ATOM 815 C CA . LEU A 1 110 ? -17.067 11.033 18.176 1.00 44.50 110 LEU A CA 1
ATOM 816 C C . LEU A 1 110 ? -16.991 11.881 19.450 1.00 44.50 110 LEU A C 1
ATOM 818 O O . LEU A 1 110 ? -15.913 12.156 19.973 1.00 44.50 110 LEU A O 1
ATOM 822 N N . LYS A 1 111 ? -18.155 12.399 19.840 1.00 34.75 111 LYS A N 1
ATOM 823 C CA . LYS A 1 111 ? -18.416 12.985 21.152 1.00 34.75 111 LYS A CA 1
ATOM 824 C C . LYS A 1 111 ? -18.980 11.891 22.047 1.00 34.75 111 LYS A C 1
ATOM 826 O O . LYS A 1 111 ? -19.701 11.033 21.488 1.00 34.75 111 LYS A O 1
#

pLDDT: mean 75.8, std 11.76, range [34.75, 94.31]

Foldseek 3Di:
DQVLLVLCVVVVVDPDVVVVVVSVVVSVVVVVVVVVVVLVVLVVPDDPVCNVVVVVVVVVVVVVCVVVLCVVCVVVVVPDPSVSSNVVSVVVNVVVVVVVVVVVVVVPDDD